Protein AF-A0A4C1SMA0-F1 (afdb_monomer_lite)

Radius of gyration: 22.47 Å; chains: 1; bounding box: 50×43×57 Å

Organism: Eumeta variegata (NCBI:txid151549)

pLDDT: mean 70.37, std 13.05, range [40.06, 90.25]

Structure (mmCIF, N/CA/C/O backbone):
data_AF-A0A4C1SMA0-F1
#
_entry.id   AF-A0A4C1SMA0-F1
#
loop_
_atom_site.group_PDB
_atom_site.id
_atom_site.type_symbol
_atom_site.label_atom_id
_atom_site.label_alt_id
_atom_site.label_comp_id
_atom_site.label_asym_id
_atom_site.label_entity_id
_atom_site.label_seq_id
_atom_site.pdbx_PDB_ins_code
_atom_site.Cartn_x
_atom_site.Cartn_y
_atom_site.Cartn_z
_atom_site.occupancy
_atom_site.B_iso_or_equiv
_atom_site.auth_seq_id
_atom_site.auth_comp_id
_atom_site.auth_asym_id
_atom_site.auth_atom_id
_atom_site.pdbx_PDB_model_num
ATOM 1 N N . MET A 1 1 ? -34.044 3.549 -11.599 1.00 47.91 1 MET A N 1
ATOM 2 C CA . MET A 1 1 ? -33.438 2.516 -12.466 1.00 47.91 1 MET A CA 1
ATOM 3 C C . MET A 1 1 ? -32.439 1.747 -11.615 1.00 47.91 1 MET A C 1
ATOM 5 O O . MET A 1 1 ? -31.434 2.319 -11.220 1.00 47.91 1 MET A O 1
ATOM 9 N N . LEU A 1 2 ? -32.786 0.527 -11.200 1.00 51.38 2 LEU A N 1
ATOM 10 C CA . LEU A 1 2 ? -31.944 -0.321 -10.351 1.00 51.38 2 LEU A CA 1
ATOM 11 C C . LEU A 1 2 ? -30.925 -1.043 -11.245 1.00 51.38 2 LEU A C 1
ATOM 13 O O . LEU A 1 2 ? -31.333 -1.804 -12.119 1.00 51.38 2 LEU A O 1
ATOM 17 N N . LEU A 1 3 ? -29.620 -0.821 -11.041 1.00 59.81 3 LEU A N 1
ATOM 18 C CA . LEU A 1 3 ? -28.576 -1.697 -11.591 1.00 59.81 3 LEU A CA 1
ATOM 19 C C . LEU A 1 3 ? -28.601 -3.025 -10.815 1.00 59.81 3 LEU A C 1
ATOM 21 O O . LEU A 1 3 ? -27.771 -3.289 -9.949 1.00 59.81 3 LEU A O 1
ATOM 25 N N . SER A 1 4 ? -29.608 -3.848 -11.082 1.00 66.62 4 SER A N 1
ATOM 26 C CA . SER A 1 4 ? -29.711 -5.201 -10.548 1.00 66.62 4 SER A CA 1
ATOM 27 C C . SER A 1 4 ? -28.991 -6.160 -11.494 1.00 66.62 4 SER A C 1
ATOM 29 O O . SER A 1 4 ? -29.484 -6.416 -12.587 1.00 66.62 4 SER A O 1
ATOM 31 N N . GLY A 1 5 ? -27.852 -6.719 -11.069 1.00 63.09 5 GLY A N 1
ATOM 32 C CA . GLY A 1 5 ? -27.393 -8.002 -11.619 1.00 63.09 5 GLY A CA 1
ATOM 33 C C . GLY A 1 5 ? -26.012 -8.083 -12.273 1.00 63.09 5 GLY A C 1
ATOM 34 O O . GLY A 1 5 ? -25.804 -9.003 -13.058 1.00 63.09 5 GLY A O 1
ATOM 35 N N . VAL A 1 6 ? -25.036 -7.223 -11.950 1.00 66.00 6 VAL A N 1
ATOM 36 C CA . VAL A 1 6 ? -23.630 -7.561 -12.257 1.00 66.00 6 VAL A CA 1
ATOM 37 C C . VAL A 1 6 ? -23.164 -8.638 -11.275 1.00 66.00 6 VAL A C 1
ATOM 39 O O . VAL A 1 6 ? -22.871 -8.373 -10.109 1.00 66.00 6 VAL A O 1
ATOM 42 N N . LYS A 1 7 ? -23.141 -9.889 -11.739 1.00 64.94 7 LYS A N 1
ATOM 43 C CA . LYS A 1 7 ? -22.446 -10.978 -11.056 1.00 64.94 7 LYS A CA 1
ATOM 44 C C . LYS A 1 7 ? -20.993 -10.932 -11.510 1.00 64.94 7 LYS A C 1
ATOM 46 O O . LYS A 1 7 ? -20.705 -11.189 -12.672 1.00 64.94 7 LYS A O 1
ATOM 51 N N . ALA A 1 8 ? -20.091 -10.567 -10.602 1.00 66.12 8 ALA A N 1
ATOM 52 C CA . ALA A 1 8 ? -18.662 -10.695 -10.845 1.00 66.12 8 ALA A CA 1
ATOM 53 C C . ALA A 1 8 ? -18.341 -12.188 -10.998 1.00 66.12 8 ALA A C 1
ATOM 55 O O . ALA A 1 8 ? -18.345 -12.935 -10.018 1.00 66.12 8 ALA A O 1
ATOM 56 N N . GLU A 1 9 ? -18.147 -12.638 -12.234 1.00 67.62 9 GLU A N 1
ATOM 57 C CA . GLU A 1 9 ? -17.662 -13.985 -12.499 1.00 67.62 9 GLU A CA 1
ATOM 58 C C . GLU A 1 9 ? -16.177 -14.035 -12.131 1.00 67.62 9 GLU A C 1
ATOM 60 O O . GLU A 1 9 ? -15.406 -13.141 -12.493 1.00 67.62 9 GLU A O 1
ATOM 65 N N . GLN A 1 10 ? -15.773 -15.041 -11.351 1.00 64.94 10 GLN A N 1
ATOM 66 C CA . GLN A 1 10 ? -14.355 -15.227 -11.075 1.00 64.94 10 GLN A CA 1
ATOM 67 C C . GLN A 1 10 ? -13.657 -15.572 -12.392 1.00 64.94 10 GLN A C 1
ATOM 69 O O . GLN A 1 10 ? -14.127 -16.469 -13.094 1.00 64.94 10 GLN A O 1
ATOM 74 N N . PRO A 1 11 ? -12.539 -14.908 -12.736 1.00 66.62 11 PRO A N 1
ATOM 75 C CA . PRO A 1 11 ? -11.797 -15.283 -13.923 1.00 66.62 11 PRO A CA 1
ATOM 76 C C . PRO A 1 11 ? -11.386 -16.751 -13.792 1.00 66.62 11 PRO A C 1
ATOM 78 O O . PRO A 1 11 ? -10.797 -17.142 -12.786 1.00 66.62 11 PRO A O 1
ATOM 81 N N . ALA A 1 12 ? -11.681 -17.551 -14.819 1.00 70.31 12 ALA A N 1
ATOM 82 C CA . ALA A 1 12 ? -11.431 -18.995 -14.831 1.00 70.31 12 ALA A CA 1
ATOM 83 C C . ALA A 1 12 ? -9.964 -19.373 -14.537 1.00 70.31 12 ALA A C 1
ATOM 85 O O . ALA A 1 12 ? -9.682 -20.489 -14.119 1.00 70.31 12 ALA A O 1
ATOM 86 N N . ASN A 1 13 ? -9.041 -18.421 -14.719 1.00 67.94 13 ASN A N 1
ATOM 87 C CA . ASN A 1 13 ? -7.609 -18.557 -14.460 1.00 67.94 13 ASN A CA 1
ATOM 88 C C . ASN A 1 13 ? -7.118 -17.564 -13.395 1.00 67.94 13 ASN A C 1
ATOM 90 O O . ASN A 1 13 ? -6.033 -16.993 -13.526 1.00 67.94 13 ASN A O 1
ATOM 94 N N . ALA A 1 14 ? -7.929 -17.295 -12.369 1.00 67.06 14 ALA A N 1
ATOM 95 C CA . ALA A 1 14 ? -7.491 -16.489 -11.239 1.00 67.06 14 ALA A CA 1
ATOM 96 C C . ALA A 1 14 ? -6.230 -17.122 -10.613 1.00 67.06 14 ALA A C 1
ATOM 98 O O . ALA A 1 14 ? -6.256 -18.307 -10.267 1.00 67.06 14 ALA A O 1
ATOM 99 N N . PRO A 1 15 ? -5.133 -16.363 -10.440 1.00 68.56 15 PRO A N 1
ATOM 100 C CA . PRO A 1 15 ? -3.984 -16.844 -9.690 1.00 68.56 15 PRO A CA 1
ATOM 101 C C . PRO A 1 15 ? -4.422 -17.241 -8.277 1.00 68.56 15 PRO A C 1
ATOM 103 O O . PRO A 1 15 ? -5.279 -16.582 -7.681 1.00 68.56 15 PRO A O 1
ATOM 106 N N . TYR A 1 16 ? -3.812 -18.290 -7.718 1.00 71.25 16 TYR A N 1
ATOM 107 C CA . TYR A 1 16 ? -4.033 -18.666 -6.322 1.00 71.25 16 TYR A CA 1
ATOM 108 C C . TYR A 1 16 ? -3.837 -17.437 -5.412 1.00 71.25 16 TYR A C 1
ATOM 110 O O . TYR A 1 16 ? -2.908 -16.662 -5.661 1.00 71.25 16 TYR A O 1
ATOM 118 N N . PRO A 1 17 ? -4.658 -17.222 -4.368 1.00 69.56 17 PRO A N 1
ATOM 119 C CA . PRO A 1 17 ? -4.480 -16.099 -3.452 1.00 69.56 17 PRO A CA 1
ATOM 120 C C . PRO A 1 17 ? -3.049 -16.055 -2.896 1.00 69.56 17 PRO A C 1
ATOM 122 O O . PRO A 1 17 ? -2.581 -17.011 -2.285 1.00 69.56 17 PRO A O 1
ATOM 125 N N . GLY A 1 18 ? -2.340 -14.949 -3.132 1.00 70.69 18 GLY A N 1
ATOM 126 C CA . GLY A 1 18 ? -0.923 -14.801 -2.770 1.00 70.69 18 GLY A CA 1
ATOM 127 C C . GLY A 1 18 ? 0.068 -15.185 -3.874 1.00 70.69 18 GLY A C 1
ATOM 128 O O . GLY A 1 18 ? 1.254 -14.904 -3.755 1.00 70.69 18 GLY A O 1
ATOM 129 N N . SER A 1 19 ? -0.376 -15.760 -4.990 1.00 76.50 19 SER A N 1
ATOM 130 C CA . SER A 1 19 ? 0.491 -15.963 -6.153 1.00 76.50 19 SER A CA 1
ATOM 131 C C . SER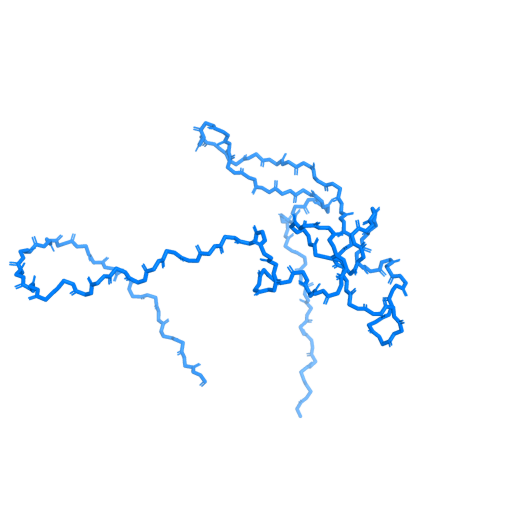 A 1 19 ? 0.592 -14.697 -7.005 1.00 76.50 19 SER A C 1
ATOM 133 O O . SER A 1 19 ? -0.399 -14.017 -7.277 1.00 76.50 19 SER A O 1
ATOM 135 N N . VAL A 1 20 ? 1.814 -14.373 -7.420 1.00 76.38 20 VAL A N 1
ATOM 136 C CA . VAL A 1 20 ? 2.126 -13.264 -8.323 1.00 76.38 20 VAL A CA 1
ATOM 137 C C . VAL A 1 20 ? 2.805 -13.848 -9.550 1.00 76.38 20 VAL A C 1
ATOM 139 O O . VAL A 1 20 ? 3.720 -14.662 -9.437 1.00 76.38 20 VAL A O 1
ATOM 142 N N . THR A 1 21 ? 2.352 -13.437 -10.730 1.00 79.69 21 THR A N 1
ATOM 143 C CA . THR A 1 21 ? 3.024 -13.785 -11.982 1.00 79.69 21 THR A CA 1
ATOM 144 C C . THR A 1 21 ? 4.123 -12.761 -12.227 1.00 79.69 21 THR A C 1
ATOM 146 O O . THR A 1 21 ? 3.831 -11.585 -12.438 1.00 79.69 21 THR A O 1
ATOM 149 N N . THR A 1 22 ? 5.382 -13.183 -12.158 1.00 75.25 22 THR A N 1
ATOM 150 C CA . THR A 1 22 ? 6.550 -12.325 -12.390 1.00 75.25 22 THR A CA 1
ATOM 151 C C . THR A 1 22 ? 7.278 -12.742 -13.662 1.00 75.25 22 THR A C 1
ATOM 153 O O . THR A 1 22 ? 7.144 -13.871 -14.138 1.00 75.25 22 THR A O 1
ATOM 156 N N . ALA A 1 23 ? 8.049 -11.825 -14.249 1.00 78.50 23 ALA A N 1
ATOM 157 C CA . ALA A 1 23 ? 8.950 -12.186 -15.336 1.00 78.50 23 ALA A CA 1
ATOM 158 C C . ALA A 1 23 ? 9.995 -13.188 -14.816 1.00 78.50 23 ALA A C 1
ATOM 160 O O . ALA A 1 23 ? 10.581 -12.963 -13.754 1.00 78.50 23 ALA A O 1
ATOM 161 N N . SER A 1 24 ? 10.243 -14.278 -15.556 1.00 79.12 24 SER A N 1
ATOM 162 C CA . SER A 1 24 ? 11.407 -15.126 -15.278 1.00 79.12 24 SER A CA 1
ATOM 163 C C . SER A 1 24 ? 12.666 -14.252 -15.255 1.00 79.12 24 SER A C 1
ATOM 165 O O . SER A 1 24 ? 12.782 -13.356 -16.095 1.00 79.12 24 SER A O 1
ATOM 167 N N . PRO A 1 25 ? 13.646 -14.532 -14.378 1.00 76.56 25 PRO A N 1
ATOM 168 C CA . PRO A 1 25 ? 14.945 -13.858 -14.414 1.00 76.56 25 PRO A CA 1
ATOM 169 C C . PRO A 1 25 ? 15.643 -13.970 -15.780 1.00 76.56 25 PRO A C 1
ATOM 171 O O . PRO A 1 25 ? 16.457 -13.122 -16.123 1.00 76.56 25 PRO A O 1
ATOM 174 N N . THR A 1 26 ? 15.299 -14.985 -16.581 1.00 84.56 26 THR A N 1
ATOM 175 C CA . THR A 1 26 ? 15.795 -15.167 -17.955 1.00 84.56 26 THR A CA 1
ATOM 176 C C . THR A 1 26 ? 14.874 -14.582 -19.034 1.00 84.56 26 THR A C 1
ATOM 178 O O . THR A 1 26 ? 15.197 -14.658 -20.213 1.00 84.56 26 THR A O 1
ATOM 181 N N . GLY A 1 27 ? 13.709 -14.035 -18.669 1.00 77.00 27 GLY A N 1
ATOM 182 C CA . GLY A 1 27 ? 12.745 -13.417 -19.592 1.00 77.00 27 GLY A CA 1
ATOM 183 C C . GLY A 1 27 ? 11.960 -14.384 -20.487 1.00 77.00 27 GLY A C 1
ATOM 184 O O . GLY A 1 27 ? 11.126 -13.946 -21.269 1.00 77.00 27 GLY A O 1
ATOM 185 N N . ILE A 1 28 ? 12.194 -15.695 -20.376 1.00 79.62 28 ILE A N 1
ATOM 186 C CA . ILE A 1 28 ? 11.651 -16.678 -21.327 1.00 79.62 28 ILE A CA 1
ATOM 187 C C . ILE A 1 28 ? 10.161 -16.956 -21.072 1.00 79.62 28 ILE A C 1
ATOM 189 O O . ILE A 1 28 ? 9.383 -17.103 -22.012 1.00 79.62 28 ILE A O 1
ATOM 193 N N . ARG A 1 29 ? 9.745 -17.066 -19.802 1.00 79.25 29 ARG A N 1
ATOM 194 C CA . ARG A 1 29 ? 8.362 -17.390 -19.407 1.00 79.25 29 ARG A CA 1
ATOM 195 C C . ARG A 1 29 ? 7.974 -16.685 -18.106 1.00 79.25 29 ARG A C 1
ATOM 197 O O . ARG A 1 29 ? 8.851 -16.422 -17.287 1.00 79.25 29 ARG A O 1
ATOM 204 N N . PRO A 1 30 ? 6.686 -16.393 -17.881 1.00 75.81 30 PRO A N 1
ATOM 205 C CA . PRO A 1 30 ? 6.221 -15.964 -16.571 1.00 75.81 30 PRO A CA 1
ATOM 206 C C . PRO A 1 30 ? 6.418 -17.079 -15.535 1.00 75.81 30 PRO A C 1
ATOM 208 O O . PRO A 1 30 ? 6.174 -18.252 -15.824 1.00 75.81 30 PRO A O 1
ATOM 211 N N . VAL A 1 31 ? 6.847 -16.712 -14.331 1.00 80.38 31 VAL A N 1
ATOM 212 C CA . VAL A 1 31 ? 6.963 -17.613 -13.179 1.00 80.38 31 VAL A CA 1
ATOM 213 C C . VAL A 1 31 ? 5.906 -17.219 -12.160 1.00 80.38 31 VAL A C 1
ATOM 215 O O . VAL A 1 31 ? 5.707 -16.041 -11.871 1.00 80.38 31 VAL A O 1
ATOM 218 N N . THR A 1 32 ? 5.221 -18.211 -11.604 1.00 79.81 32 THR A N 1
ATOM 219 C CA . THR A 1 32 ? 4.319 -18.007 -10.473 1.00 79.81 32 THR A CA 1
ATOM 220 C C . THR A 1 32 ? 5.135 -18.047 -9.186 1.00 79.81 32 THR A C 1
ATOM 222 O O . THR A 1 32 ? 5.618 -19.109 -8.791 1.00 79.81 32 THR A O 1
ATOM 225 N N . ALA A 1 33 ? 5.301 -16.901 -8.534 1.00 78.00 33 ALA A N 1
ATOM 226 C CA . ALA A 1 33 ? 5.902 -16.808 -7.210 1.00 78.00 33 ALA A CA 1
ATOM 227 C C . ALA A 1 33 ? 4.800 -16.784 -6.148 1.00 78.00 33 ALA A C 1
ATOM 229 O O . ALA A 1 33 ? 3.797 -16.090 -6.311 1.00 78.00 33 ALA A O 1
ATOM 230 N N . TYR A 1 34 ? 4.985 -17.525 -5.057 1.00 77.06 34 TYR A N 1
ATOM 231 C CA . TYR A 1 34 ? 4.096 -17.435 -3.904 1.00 77.06 34 TYR A CA 1
ATOM 232 C C . TYR A 1 34 ? 4.601 -16.364 -2.939 1.00 77.06 34 TYR A C 1
ATOM 234 O O . TYR A 1 34 ? 5.725 -16.429 -2.443 1.00 77.06 34 TYR A O 1
ATOM 242 N N . HIS A 1 35 ? 3.745 -15.396 -2.653 1.00 74.06 35 HIS A N 1
ATOM 243 C CA . HIS A 1 35 ? 3.931 -14.391 -1.625 1.00 74.06 35 HIS A CA 1
ATOM 244 C C . HIS A 1 35 ? 2.812 -14.536 -0.596 1.00 74.06 35 HIS A C 1
ATOM 246 O O . HIS A 1 35 ? 1.632 -14.615 -0.940 1.00 74.06 35 HIS A O 1
ATOM 252 N N . SER A 1 36 ? 3.163 -14.553 0.691 1.00 75.38 36 SER A N 1
ATOM 253 C CA . SER A 1 36 ? 2.141 -14.499 1.732 1.00 75.38 36 SER A CA 1
ATOM 254 C C . SER A 1 36 ? 1.314 -13.220 1.575 1.00 75.38 36 SER A C 1
ATOM 256 O O . SER A 1 36 ? 1.845 -12.132 1.331 1.00 75.38 36 SER A O 1
ATOM 258 N N . ALA A 1 37 ? -0.007 -13.348 1.701 1.00 74.31 37 ALA A N 1
ATOM 259 C CA . ALA A 1 37 ? -0.883 -12.189 1.711 1.00 74.31 37 ALA A CA 1
ATOM 260 C C . ALA A 1 37 ? -0.538 -11.316 2.925 1.00 74.31 37 ALA A C 1
ATOM 262 O O . ALA A 1 37 ? -0.623 -11.769 4.066 1.00 74.31 37 ALA A O 1
ATOM 263 N N . ARG A 1 38 ? -0.158 -10.059 2.678 1.00 83.12 38 ARG A N 1
ATOM 264 C CA . ARG A 1 38 ? 0.056 -9.063 3.731 1.00 83.12 38 ARG A CA 1
ATOM 265 C C . ARG A 1 38 ? -1.065 -8.043 3.724 1.00 83.12 38 ARG A C 1
ATOM 267 O O . ARG A 1 38 ? -1.486 -7.566 2.670 1.00 83.12 38 ARG A O 1
ATOM 274 N N . CYS A 1 39 ? -1.521 -7.672 4.910 1.00 85.25 39 CYS A N 1
ATOM 275 C CA . CYS A 1 39 ? -2.579 -6.692 5.059 1.00 85.25 39 CYS A CA 1
ATOM 276 C C . CYS A 1 39 ? -2.067 -5.305 4.658 1.00 85.25 39 CYS A C 1
ATOM 278 O O . CYS A 1 39 ? -1.150 -4.776 5.281 1.00 85.25 39 CYS A O 1
ATOM 280 N N . VAL A 1 40 ? -2.699 -4.655 3.682 1.00 79.06 40 VAL A N 1
ATOM 281 C CA . VAL A 1 40 ? -2.302 -3.296 3.260 1.00 79.06 40 VAL A CA 1
ATOM 282 C C . VAL A 1 40 ? -2.604 -2.222 4.314 1.00 79.06 40 VAL A C 1
ATOM 284 O O . VAL A 1 40 ? -2.016 -1.146 4.280 1.00 79.06 40 VAL A O 1
ATOM 287 N N . LYS A 1 41 ? -3.497 -2.508 5.276 1.00 79.31 41 LYS A N 1
ATOM 288 C CA . LYS A 1 41 ? -3.862 -1.573 6.355 1.00 79.31 41 LYS A CA 1
ATOM 289 C C . LYS A 1 41 ? -2.844 -1.551 7.495 1.00 79.31 41 LYS A C 1
ATOM 291 O O . LYS A 1 41 ? -2.659 -0.510 8.114 1.00 79.31 41 LYS A O 1
ATOM 296 N N . CYS A 1 42 ? -2.224 -2.686 7.820 1.00 82.00 42 CYS A N 1
ATOM 297 C CA . CYS A 1 42 ? -1.357 -2.806 9.001 1.00 82.00 42 CYS A CA 1
ATOM 298 C C . CYS A 1 42 ? -0.028 -3.531 8.756 1.00 82.00 42 CYS A C 1
ATOM 300 O O . CYS A 1 42 ? 0.772 -3.649 9.677 1.00 82.00 42 CYS A O 1
ATOM 302 N N . LEU A 1 43 ? 0.213 -4.015 7.537 1.00 79.56 43 LEU A N 1
ATOM 303 C CA . LEU A 1 43 ? 1.366 -4.826 7.139 1.00 79.56 43 LEU A CA 1
ATOM 304 C C . LEU A 1 43 ? 1.485 -6.180 7.858 1.00 79.56 43 LEU A C 1
ATOM 306 O O . LEU A 1 43 ? 2.508 -6.838 7.703 1.00 79.56 43 LEU A O 1
ATOM 310 N N . GLY A 1 44 ? 0.473 -6.626 8.607 1.00 84.75 44 GLY A N 1
ATOM 311 C CA . GLY A 1 44 ? 0.467 -7.942 9.257 1.00 84.75 44 GLY A CA 1
ATOM 312 C C . GLY A 1 44 ? 0.301 -9.112 8.280 1.00 84.75 44 GLY A C 1
ATOM 313 O O . GLY A 1 44 ? -0.128 -8.919 7.141 1.00 84.75 44 GLY A O 1
ATOM 314 N N . ASP A 1 45 ? 0.598 -10.326 8.747 1.00 86.81 45 ASP A N 1
ATOM 315 C CA . ASP A 1 45 ? 0.579 -11.576 7.962 1.00 86.81 45 ASP A CA 1
ATOM 316 C C . ASP A 1 45 ? -0.832 -12.180 7.808 1.00 86.81 45 ASP A C 1
ATOM 318 O O . ASP A 1 45 ? -1.051 -13.379 7.953 1.00 86.81 45 ASP A O 1
ATOM 322 N N . HIS A 1 46 ? -1.821 -11.326 7.547 1.00 87.69 46 HIS A N 1
ATOM 323 C CA . HIS A 1 46 ? -3.207 -11.708 7.285 1.00 87.69 46 HIS A CA 1
ATOM 324 C C . HIS A 1 46 ? -3.748 -10.959 6.066 1.00 87.69 46 HIS A C 1
ATOM 326 O O . HIS A 1 46 ? -3.264 -9.887 5.704 1.00 87.69 46 HIS A O 1
ATOM 332 N N . GLY A 1 47 ? -4.797 -11.497 5.443 1.00 85.94 47 GLY A N 1
ATOM 333 C CA . GLY A 1 47 ? -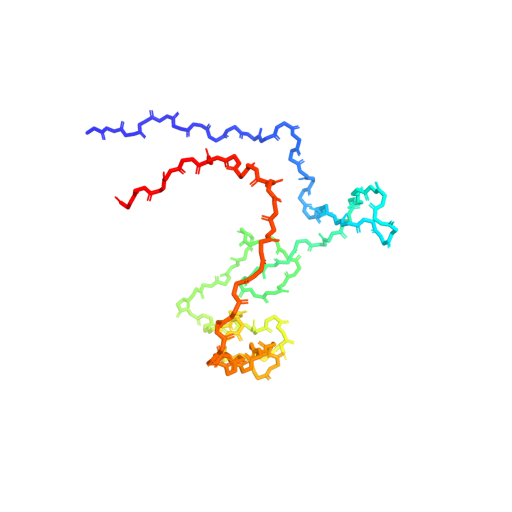5.497 -10.808 4.359 1.00 85.94 47 GLY A CA 1
ATOM 334 C C . GLY A 1 47 ? -6.232 -9.555 4.847 1.00 85.94 47 GLY A C 1
ATOM 335 O O . GLY A 1 47 ? -6.721 -9.507 5.973 1.00 85.94 47 GLY A O 1
ATOM 336 N N . THR A 1 48 ? -6.380 -8.548 3.984 1.00 84.19 48 THR A N 1
ATOM 337 C CA . THR A 1 48 ? -7.016 -7.259 4.326 1.00 84.19 48 THR A CA 1
ATOM 338 C C . THR A 1 48 ? -8.429 -7.398 4.911 1.00 84.19 48 THR A C 1
ATOM 340 O O . THR A 1 48 ? -8.807 -6.602 5.769 1.00 84.19 48 THR A O 1
ATOM 343 N N . ALA A 1 49 ? -9.188 -8.419 4.495 1.00 85.38 49 ALA A N 1
ATOM 344 C CA . ALA A 1 49 ? -10.535 -8.704 4.999 1.00 85.38 49 ALA A CA 1
ATOM 345 C C . ALA A 1 49 ? -10.561 -9.164 6.470 1.00 85.38 49 ALA A C 1
ATOM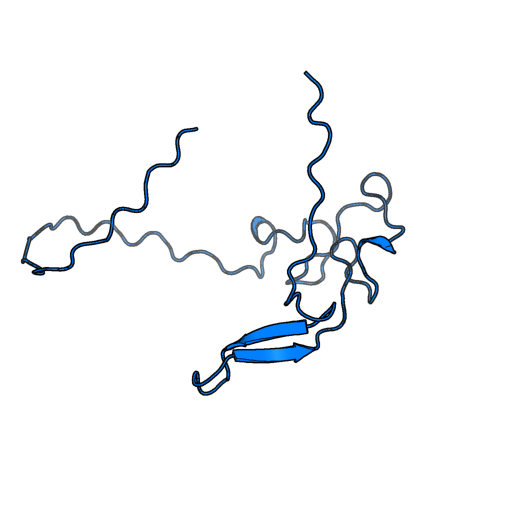 347 O O . ALA A 1 49 ? -11.529 -8.901 7.169 1.00 85.38 49 ALA A O 1
ATOM 348 N N . GLN A 1 50 ? -9.488 -9.798 6.951 1.00 87.06 50 GLN A N 1
ATOM 349 C CA . GLN A 1 50 ? -9.349 -10.268 8.338 1.00 87.06 50 GLN A CA 1
ATOM 350 C C . GLN A 1 50 ? -8.794 -9.183 9.273 1.00 87.06 50 GLN A C 1
ATOM 352 O O . GLN A 1 50 ? -8.537 -9.418 10.450 1.00 87.06 50 GLN A O 1
ATOM 357 N N . CYS A 1 51 ? -8.539 -7.985 8.749 1.00 88.12 51 CYS A N 1
ATOM 358 C CA . CYS A 1 51 ? -7.879 -6.944 9.510 1.00 88.12 51 CYS A CA 1
ATOM 359 C C . CYS A 1 51 ? -8.876 -6.135 10.341 1.00 88.12 51 CYS A C 1
ATOM 361 O O . CYS A 1 51 ? -9.707 -5.415 9.782 1.00 88.12 51 CYS A O 1
ATOM 363 N N . THR A 1 52 ? -8.701 -6.162 11.660 1.00 90.25 52 THR A N 1
ATOM 364 C CA . THR A 1 52 ? -9.512 -5.432 12.650 1.00 90.25 52 THR A CA 1
ATOM 365 C C . THR A 1 52 ? -9.199 -3.936 12.742 1.00 90.25 52 THR A C 1
ATOM 367 O O . THR A 1 52 ? -9.963 -3.189 13.341 1.00 90.25 52 THR A O 1
ATOM 370 N N . ARG A 1 53 ? -8.100 -3.474 12.127 1.00 85.81 53 ARG A N 1
ATOM 371 C CA . ARG A 1 53 ? -7.678 -2.066 12.154 1.00 85.81 53 ARG A CA 1
ATOM 372 C C . ARG A 1 53 ? -8.735 -1.163 11.514 1.00 85.81 53 ARG A C 1
ATOM 374 O O . ARG A 1 53 ? -9.084 -1.379 10.340 1.00 85.81 53 ARG A O 1
ATOM 381 N N . ASN A 1 54 ? -9.162 -0.135 12.247 1.00 82.19 54 ASN A N 1
ATOM 382 C CA . ASN A 1 54 ? -10.091 0.890 11.774 1.00 82.19 54 ASN A CA 1
ATOM 383 C C . ASN A 1 54 ? -9.334 2.184 11.412 1.00 82.19 54 ASN A C 1
ATOM 385 O O . ASN 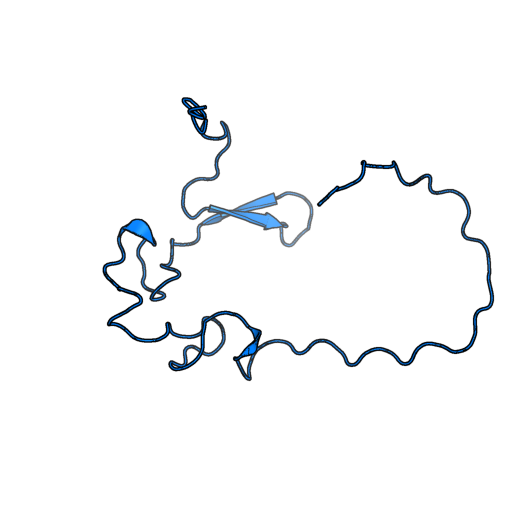A 1 54 ? -8.385 2.577 12.086 1.00 82.19 54 ASN A O 1
ATOM 389 N N . LYS A 1 55 ? -9.737 2.844 10.320 1.00 75.44 55 LYS A N 1
ATOM 390 C CA . LYS A 1 55 ? -9.108 4.083 9.839 1.00 75.44 55 LYS A CA 1
ATOM 391 C C . LYS A 1 55 ? -9.246 5.231 10.848 1.00 75.44 55 LYS A C 1
ATOM 393 O O . LYS A 1 55 ? -8.355 6.070 10.913 1.00 75.44 55 LYS A O 1
ATOM 398 N N . ASP A 1 56 ? -10.342 5.242 11.608 1.00 76.00 56 ASP A N 1
ATOM 399 C CA . ASP A 1 56 ? -10.722 6.369 12.466 1.00 76.00 56 ASP A CA 1
ATOM 400 C C . ASP A 1 56 ? -10.022 6.327 13.834 1.00 76.00 56 ASP A C 1
ATOM 402 O O . ASP A 1 56 ? -9.812 7.365 14.454 1.00 76.00 56 ASP A O 1
ATOM 406 N N . THR A 1 57 ? -9.623 5.138 14.301 1.00 77.75 57 THR A N 1
ATOM 407 C CA . THR A 1 57 ? -9.080 4.929 15.657 1.00 77.75 57 THR A CA 1
ATOM 408 C C . THR A 1 57 ? -7.587 4.629 15.684 1.00 77.75 57 THR A C 1
ATOM 410 O O . THR A 1 57 ? -6.895 5.018 16.619 1.00 77.75 57 THR A O 1
ATOM 413 N N . ASP A 1 58 ? -7.061 3.928 14.679 1.00 76.00 58 ASP A N 1
ATOM 414 C CA . ASP A 1 58 ? -5.716 3.346 14.754 1.00 76.00 58 ASP A CA 1
ATOM 415 C C . ASP A 1 58 ? -4.596 4.245 14.200 1.00 76.00 58 ASP A C 1
ATOM 417 O O . ASP A 1 58 ? -3.421 3.852 14.178 1.00 76.00 58 ASP A O 1
ATOM 421 N N . GLY A 1 59 ? -4.939 5.447 13.735 1.00 77.50 59 GLY A N 1
ATOM 422 C CA . GLY A 1 59 ? -4.003 6.383 13.120 1.00 77.50 59 GLY A CA 1
ATOM 423 C C . GLY A 1 59 ? -3.450 5.908 11.763 1.00 77.50 59 GLY A C 1
ATOM 424 O O . GLY A 1 59 ? -3.769 4.814 11.274 1.00 77.50 59 GLY A O 1
ATOM 425 N N . PRO A 1 60 ? -2.603 6.723 11.110 1.00 76.06 60 PRO A N 1
ATOM 426 C CA . PRO A 1 60 ? -2.084 6.416 9.782 1.00 76.06 60 PRO A CA 1
ATOM 427 C C . PRO A 1 60 ? -1.252 5.119 9.770 1.00 76.06 60 PRO A C 1
ATOM 429 O O . PRO A 1 60 ? -0.516 4.846 10.725 1.00 76.06 60 PRO A O 1
ATOM 432 N N . PRO A 1 61 ? -1.367 4.297 8.708 1.00 75.38 61 PRO A N 1
ATOM 433 C CA . PRO A 1 61 ? -0.621 3.047 8.589 1.00 75.38 61 PRO A CA 1
ATOM 434 C C . PRO A 1 61 ? 0.888 3.304 8.504 1.00 75.38 61 PRO A C 1
ATOM 436 O O . PRO A 1 61 ? 1.325 4.394 8.144 1.00 75.38 61 PRO A O 1
ATOM 439 N N . ALA A 1 62 ? 1.695 2.285 8.811 1.00 78.56 62 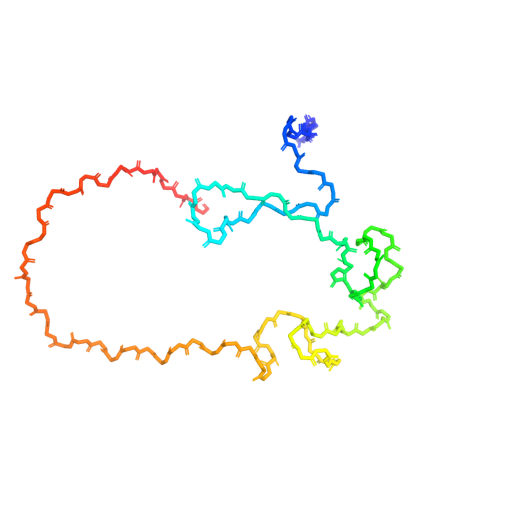ALA A N 1
ATOM 440 C CA . ALA A 1 62 ? 3.135 2.362 8.591 1.00 78.56 62 ALA A CA 1
ATOM 441 C C . ALA A 1 62 ? 3.454 2.372 7.089 1.00 78.56 62 ALA A C 1
ATOM 443 O O . ALA A 1 62 ? 2.810 1.687 6.290 1.00 78.56 62 ALA A O 1
ATOM 444 N N . CYS A 1 63 ? 4.484 3.118 6.708 1.00 80.25 63 CYS A N 1
ATOM 445 C CA . CYS A 1 63 ? 4.931 3.175 5.327 1.00 80.25 63 CYS A CA 1
ATOM 446 C C . CYS A 1 63 ? 5.642 1.884 4.905 1.00 80.25 63 CYS A C 1
ATOM 448 O O . CYS A 1 63 ? 6.569 1.429 5.574 1.00 80.25 63 CYS A O 1
ATOM 450 N N . VAL A 1 64 ? 5.256 1.318 3.757 1.00 79.38 64 VAL A N 1
ATOM 451 C CA . VAL A 1 64 ? 5.814 0.058 3.223 1.00 79.38 64 VAL A CA 1
ATOM 452 C C . VAL A 1 64 ? 7.320 0.167 2.939 1.00 79.38 64 VAL A C 1
ATOM 454 O O . VAL A 1 64 ? 8.062 -0.792 3.138 1.00 79.38 64 VAL A O 1
ATOM 457 N N . LEU A 1 65 ? 7.793 1.346 2.523 1.00 81.12 65 LEU A N 1
ATOM 458 C CA . LEU A 1 65 ? 9.185 1.582 2.118 1.00 81.12 65 LEU A CA 1
ATOM 459 C C . LEU A 1 65 ? 10.166 1.760 3.285 1.00 81.12 65 LEU A C 1
ATOM 461 O O . LEU A 1 65 ? 11.295 1.261 3.246 1.00 81.12 65 LEU A O 1
ATOM 465 N N . CYS A 1 66 ? 9.776 2.534 4.300 1.00 83.88 66 CYS A N 1
ATOM 466 C CA . CYS A 1 66 ? 10.663 2.909 5.409 1.00 83.88 66 CYS A CA 1
ATOM 467 C C . CYS A 1 66 ? 10.242 2.329 6.761 1.00 83.88 66 CYS A C 1
ATOM 469 O O . CYS A 1 66 ? 10.971 2.494 7.737 1.00 83.88 66 CYS A O 1
ATOM 471 N N . LYS A 1 67 ? 9.090 1.648 6.824 1.00 79.44 67 LYS A N 1
ATOM 472 C CA . LYS A 1 67 ? 8.506 1.041 8.031 1.00 79.44 67 LYS A CA 1
ATOM 473 C C . LYS A 1 67 ? 8.200 2.032 9.166 1.00 79.44 67 LYS A C 1
ATOM 475 O O . LYS A 1 67 ? 7.859 1.607 10.265 1.00 79.44 67 LYS A O 1
ATOM 480 N N . GLN A 1 68 ? 8.289 3.339 8.912 1.00 80.38 68 GLN A N 1
ATOM 481 C CA . GLN A 1 68 ? 7.970 4.385 9.886 1.00 80.38 68 GLN A CA 1
ATOM 482 C C . GLN A 1 68 ? 6.463 4.665 9.925 1.00 80.38 68 GLN A C 1
ATOM 484 O O . GLN A 1 68 ? 5.768 4.521 8.915 1.00 80.38 68 GLN A O 1
ATOM 489 N N . LYS A 1 69 ? 5.970 5.083 11.095 1.00 76.44 69 LYS A N 1
ATOM 490 C CA . LYS A 1 69 ? 4.596 5.571 11.295 1.00 76.44 69 LYS A CA 1
ATOM 491 C C . LYS A 1 69 ? 4.510 7.070 10.962 1.00 76.44 69 LYS A C 1
ATOM 493 O O . LYS A 1 69 ? 5.531 7.747 10.893 1.00 76.44 69 LYS A O 1
ATOM 498 N N . GLY A 1 70 ? 3.297 7.589 10.769 1.00 75.69 70 GLY A N 1
ATOM 499 C CA . GLY A 1 70 ? 3.046 9.034 10.631 1.00 75.69 70 GLY A CA 1
ATOM 500 C C . GLY A 1 70 ? 2.912 9.565 9.200 1.00 75.69 70 GLY A C 1
ATOM 501 O O . GLY A 1 70 ? 2.557 10.723 9.027 1.00 75.69 70 GLY A O 1
ATOM 502 N N . HIS A 1 71 ? 3.120 8.738 8.174 1.00 77.19 71 HIS A N 1
ATOM 503 C CA . HIS A 1 71 ? 2.775 9.072 6.789 1.00 77.19 71 HIS A CA 1
ATOM 504 C C . HIS A 1 71 ? 2.134 7.873 6.099 1.00 77.19 71 HIS A C 1
ATOM 506 O O . HIS A 1 71 ? 2.378 6.725 6.469 1.00 77.19 71 HIS A O 1
ATOM 512 N N . THR A 1 72 ? 1.288 8.142 5.108 1.00 68.38 72 THR A N 1
ATOM 513 C CA . THR A 1 72 ? 0.621 7.085 4.349 1.00 68.38 72 THR A CA 1
ATOM 514 C C . THR A 1 72 ? 1.642 6.252 3.575 1.00 68.38 72 THR A C 1
ATOM 516 O O . THR A 1 72 ? 2.706 6.724 3.182 1.00 68.38 72 THR A O 1
ATOM 519 N N . ALA A 1 73 ? 1.301 4.988 3.322 1.00 65.88 73 ALA A N 1
ATOM 520 C CA . ALA A 1 73 ? 2.119 4.080 2.520 1.00 65.88 73 ALA A CA 1
ATOM 521 C C . ALA A 1 73 ? 2.223 4.482 1.035 1.00 65.88 73 ALA A C 1
ATOM 523 O O . ALA A 1 73 ? 2.947 3.836 0.281 1.00 65.88 73 ALA A O 1
ATOM 524 N N . ASN A 1 74 ? 1.509 5.532 0.612 1.00 65.38 74 ASN A N 1
ATOM 525 C CA . ASN A 1 74 ? 1.651 6.091 -0.719 1.00 65.38 74 ASN A CA 1
ATOM 526 C C . ASN A 1 74 ? 2.962 6.887 -0.787 1.00 65.38 74 ASN A C 1
ATOM 528 O O . ASN A 1 74 ? 3.226 7.756 0.041 1.00 65.38 74 ASN A O 1
ATOM 532 N N . TYR A 1 75 ? 3.783 6.573 -1.780 1.00 58.72 75 TYR A N 1
ATOM 533 C CA . TYR A 1 75 ? 5.213 6.879 -1.868 1.00 58.72 75 TYR A CA 1
ATOM 534 C C . TYR A 1 75 ? 5.567 8.376 -1.729 1.00 58.72 75 TYR A C 1
ATOM 536 O O . TYR A 1 75 ? 6.700 8.711 -1.408 1.00 58.72 75 TYR A O 1
ATOM 544 N N . LEU A 1 76 ? 4.605 9.282 -1.902 1.00 68.06 76 LEU A N 1
ATOM 545 C CA . LEU A 1 76 ? 4.802 10.734 -1.946 1.00 68.06 76 LEU A CA 1
ATOM 546 C C . LEU A 1 76 ? 5.228 11.383 -0.614 1.00 68.06 76 LEU A C 1
ATOM 548 O O . LEU A 1 76 ? 5.736 12.499 -0.632 1.00 68.06 76 LEU A O 1
ATOM 552 N N . GLY A 1 77 ? 5.052 10.711 0.529 1.00 73.81 77 GLY A N 1
ATOM 553 C CA . GLY A 1 77 ? 5.480 11.217 1.846 1.00 73.81 77 GLY A CA 1
ATOM 554 C C . GLY A 1 77 ? 6.743 10.559 2.409 1.00 73.81 77 GLY A C 1
ATOM 555 O O . GLY A 1 77 ? 7.212 10.944 3.480 1.00 73.81 77 GLY A O 1
ATOM 556 N N . CYS A 1 78 ? 7.282 9.538 1.736 1.00 82.31 78 CYS A N 1
ATOM 557 C CA . CYS A 1 78 ? 8.398 8.764 2.268 1.00 82.31 78 CYS A CA 1
ATOM 558 C C . CYS A 1 78 ? 9.741 9.352 1.802 1.00 82.31 78 CYS A C 1
ATOM 560 O O . CYS A 1 78 ? 9.989 9.388 0.598 1.00 82.31 78 CYS A O 1
ATOM 562 N N . PRO A 1 79 ? 10.683 9.697 2.704 1.00 79.12 79 PRO A N 1
ATOM 563 C CA . PRO A 1 79 ? 12.010 10.195 2.310 1.00 79.12 79 PRO A CA 1
ATOM 564 C C . PRO A 1 79 ? 12.840 9.160 1.534 1.00 79.12 79 PRO A C 1
ATOM 566 O O . PRO A 1 79 ? 13.833 9.498 0.895 1.00 79.12 79 PRO A O 1
ATOM 569 N N . ARG A 1 80 ? 12.437 7.886 1.601 1.00 80.06 80 ARG A N 1
ATOM 570 C CA . ARG A 1 80 ? 13.072 6.750 0.928 1.00 80.06 80 ARG A CA 1
ATOM 571 C C . ARG A 1 80 ? 12.442 6.425 -0.428 1.00 80.06 80 ARG A C 1
ATOM 573 O O . ARG A 1 80 ? 12.910 5.506 -1.094 1.00 80.06 80 ARG A O 1
ATOM 580 N N . ALA A 1 81 ? 11.367 7.114 -0.810 1.00 82.69 81 ALA A N 1
ATOM 581 C CA . ALA A 1 81 ? 10.738 6.898 -2.102 1.00 82.69 81 ALA A CA 1
ATOM 582 C C . ALA A 1 81 ? 11.651 7.379 -3.243 1.00 82.69 81 ALA A C 1
ATOM 584 O O . ALA A 1 81 ? 12.342 8.393 -3.091 1.00 82.69 81 ALA A O 1
ATOM 585 N N . PRO A 1 82 ? 11.650 6.682 -4.395 1.00 81.00 82 PRO A N 1
ATOM 586 C CA . PRO A 1 82 ? 12.319 7.167 -5.592 1.00 81.00 82 PRO A CA 1
ATOM 587 C C . PRO A 1 82 ? 11.782 8.548 -5.969 1.00 81.00 82 PRO A C 1
ATOM 589 O O . PRO A 1 82 ? 10.573 8.740 -6.098 1.00 81.00 82 PRO A O 1
ATOM 592 N N . ARG A 1 83 ? 12.685 9.514 -6.138 1.00 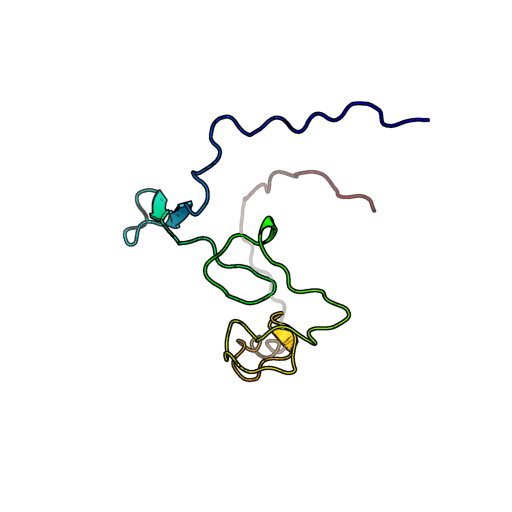80.94 83 ARG A N 1
ATOM 593 C CA . ARG A 1 83 ? 12.335 10.824 -6.686 1.00 80.94 83 ARG A CA 1
ATOM 594 C C . ARG A 1 83 ? 12.331 10.720 -8.208 1.00 80.94 83 ARG A C 1
ATOM 596 O O . ARG A 1 83 ? 13.237 10.078 -8.747 1.00 80.94 83 ARG A O 1
ATOM 603 N N . PRO A 1 84 ? 11.348 11.321 -8.902 1.00 76.75 84 PRO A N 1
ATOM 604 C CA . PRO A 1 84 ? 11.439 11.428 -10.346 1.00 76.75 84 PRO A CA 1
ATOM 605 C C . PRO A 1 84 ? 12.743 12.157 -10.698 1.00 76.75 84 PRO A C 1
ATOM 607 O O . PRO A 1 84 ? 13.163 13.048 -9.945 1.00 76.75 84 PRO A O 1
ATOM 610 N N . PRO A 1 85 ? 13.405 11.781 -11.805 1.00 78.31 85 PRO A N 1
ATOM 611 C CA . PRO A 1 85 ? 14.509 12.578 -12.305 1.00 78.31 85 PRO A CA 1
ATOM 612 C C . PRO A 1 85 ? 14.016 14.018 -12.518 1.00 78.31 85 PRO A C 1
ATOM 614 O O . PRO A 1 85 ? 12.835 14.223 -12.828 1.00 78.31 85 PRO A O 1
ATOM 617 N N . PRO A 1 86 ? 14.882 15.027 -12.320 1.00 80.81 86 PRO A N 1
ATOM 618 C CA . PRO A 1 86 ? 14.523 16.393 -12.669 1.00 80.81 86 PRO A CA 1
ATOM 619 C C . PRO A 1 86 ? 14.055 16.420 -14.130 1.00 80.81 86 PRO A C 1
ATOM 621 O O . PRO A 1 86 ? 14.595 15.656 -14.937 1.00 80.81 86 PRO A O 1
ATOM 624 N N . PRO A 1 87 ? 13.063 17.260 -14.481 1.00 77.69 87 PRO A N 1
ATOM 625 C CA . PRO A 1 87 ? 12.652 17.390 -15.869 1.00 77.69 87 PRO A CA 1
ATOM 626 C C . PRO A 1 87 ? 13.894 17.709 -16.698 1.00 77.69 87 PRO A C 1
ATOM 628 O O . PRO A 1 87 ? 14.607 18.678 -16.416 1.00 77.69 87 PRO A O 1
ATOM 631 N N . GLU A 1 88 ? 14.187 16.859 -17.682 1.00 72.00 88 GLU A N 1
ATOM 632 C CA . GLU A 1 88 ? 15.228 17.153 -18.654 1.00 72.00 88 GLU A CA 1
ATOM 633 C C . GLU A 1 88 ? 14.895 18.513 -19.265 1.00 72.00 88 GLU A C 1
ATOM 635 O O . GLU A 1 88 ? 13.750 18.783 -19.640 1.00 72.00 88 GLU A O 1
ATOM 640 N N . ARG A 1 89 ? 15.886 19.412 -19.287 1.00 71.00 89 ARG A N 1
ATOM 641 C CA . ARG A 1 89 ? 15.728 20.736 -19.894 1.00 71.00 89 ARG A CA 1
ATOM 642 C C . ARG A 1 89 ? 15.144 20.522 -21.293 1.00 71.00 89 ARG A C 1
ATOM 644 O O . ARG A 1 89 ? 15.757 19.764 -22.047 1.00 71.00 89 ARG A O 1
ATOM 651 N N . PRO A 1 90 ? 14.019 21.162 -21.666 1.00 54.97 90 PRO A N 1
ATOM 652 C CA . PRO A 1 90 ? 13.507 21.040 -23.019 1.00 54.97 90 PRO A CA 1
ATOM 653 C C . PRO A 1 90 ? 14.625 21.422 -23.987 1.00 54.97 90 PRO A C 1
ATOM 655 O O . PRO A 1 90 ? 15.145 22.541 -23.946 1.00 54.97 90 PRO A O 1
ATOM 658 N N . CYS A 1 91 ? 15.055 20.474 -24.816 1.00 45.50 91 CYS A N 1
ATOM 659 C CA . CYS A 1 91 ? 16.008 20.750 -25.876 1.00 45.50 91 CYS A CA 1
ATOM 660 C C . CYS A 1 91 ? 15.363 21.768 -26.826 1.00 45.50 91 CYS A C 1
ATOM 662 O O . CYS A 1 91 ? 14.509 21.419 -27.635 1.00 45.50 91 CYS A O 1
ATOM 664 N N . HIS A 1 92 ? 15.791 23.031 -26.747 1.00 59.53 92 HIS A N 1
ATOM 665 C CA . HIS A 1 92 ? 15.401 24.139 -27.632 1.00 59.53 92 HIS A CA 1
ATOM 666 C C . HIS A 1 92 ? 15.953 23.985 -29.063 1.00 59.53 92 HIS A C 1
ATOM 668 O O . HIS A 1 92 ? 16.374 24.954 -29.695 1.00 59.53 92 HIS A O 1
ATOM 674 N N . ARG A 1 93 ? 16.007 22.765 -29.599 1.00 51.69 93 ARG A N 1
ATOM 675 C CA . ARG A 1 93 ? 16.406 22.546 -30.986 1.00 51.69 93 ARG A CA 1
ATOM 676 C C . ARG A 1 93 ? 15.672 21.350 -31.560 1.00 51.69 93 ARG A C 1
ATOM 678 O O . ARG A 1 93 ? 16.175 20.234 -31.599 1.00 51.69 93 ARG A O 1
ATOM 685 N N . ALA A 1 94 ? 14.464 21.626 -32.036 1.00 48.47 94 ALA A N 1
ATOM 686 C CA . ALA A 1 94 ? 13.872 20.824 -33.084 1.00 48.47 94 ALA A CA 1
ATOM 687 C C . ALA A 1 94 ? 14.849 20.776 -34.268 1.00 48.47 94 ALA A C 1
ATOM 689 O O . ALA A 1 94 ? 15.267 21.812 -34.786 1.00 48.47 94 ALA A O 1
ATOM 690 N N . CYS A 1 95 ? 15.200 19.574 -34.708 1.00 40.69 95 CYS A N 1
ATOM 691 C CA . CYS A 1 95 ? 15.483 19.343 -36.113 1.00 40.69 95 CYS A CA 1
ATOM 692 C C . CYS A 1 95 ? 14.978 17.947 -36.462 1.00 40.69 95 CYS A C 1
ATOM 694 O O . CYS A 1 95 ? 15.492 16.937 -35.984 1.00 40.69 95 CYS A O 1
ATOM 696 N N . ALA A 1 96 ? 13.902 17.934 -37.242 1.00 52.12 96 ALA A N 1
ATOM 697 C CA . ALA A 1 96 ? 13.237 16.758 -37.757 1.00 52.12 96 ALA A CA 1
ATOM 698 C C . ALA A 1 96 ? 14.200 15.897 -38.583 1.00 52.12 96 ALA A C 1
ATOM 700 O O . ALA A 1 96 ? 14.810 16.396 -39.528 1.00 52.12 96 ALA A O 1
ATOM 701 N N . ARG A 1 97 ? 14.274 14.595 -38.287 1.00 49.19 97 ARG A N 1
ATOM 702 C CA . ARG A 1 97 ? 14.642 13.576 -39.277 1.00 49.19 97 ARG A CA 1
ATOM 703 C C . ARG A 1 97 ? 13.750 12.354 -39.098 1.00 49.19 97 ARG A C 1
ATOM 705 O O . ARG A 1 97 ? 13.652 11.786 -38.017 1.00 49.19 97 ARG A O 1
ATOM 712 N N . SER A 1 98 ? 13.064 12.050 -40.189 1.00 48.47 98 SER A N 1
ATOM 713 C CA . SER A 1 98 ? 12.042 11.037 -40.402 1.00 48.47 98 SER A CA 1
ATOM 714 C C . SER A 1 98 ? 12.359 9.685 -39.763 1.00 48.47 98 SER A C 1
ATOM 716 O O . SER A 1 98 ? 13.393 9.091 -40.057 1.00 48.47 98 SER A O 1
ATOM 718 N N . LEU A 1 99 ? 11.423 9.156 -38.974 1.00 46.94 99 LEU A N 1
ATOM 719 C CA . LEU A 1 99 ? 11.312 7.719 -38.743 1.00 46.94 99 LEU A CA 1
ATOM 720 C C . LEU A 1 99 ? 10.097 7.236 -39.525 1.00 46.94 99 LEU A C 1
ATOM 722 O O . LEU A 1 99 ? 8.962 7.627 -39.256 1.00 46.94 99 LEU A O 1
ATOM 726 N N . GLY A 1 100 ? 10.380 6.460 -40.567 1.00 47.53 100 GLY A N 1
ATOM 727 C CA . GLY A 1 100 ? 9.371 5.816 -41.384 1.00 47.53 100 GLY A CA 1
ATOM 728 C C . GLY A 1 100 ? 8.512 4.850 -40.573 1.00 47.53 100 GLY A C 1
ATOM 729 O O . GLY A 1 100 ? 8.991 4.177 -39.665 1.00 47.53 100 GLY A O 1
ATOM 730 N N . GLY A 1 101 ? 7.242 4.788 -40.970 1.00 52.66 101 GLY A N 1
ATOM 731 C CA . GLY A 1 101 ? 6.454 3.561 -41.019 1.00 52.66 101 GLY A CA 1
ATOM 732 C C . GLY A 1 101 ? 6.348 2.752 -39.734 1.00 52.66 101 GLY A C 1
ATOM 733 O O . GLY A 1 101 ? 6.831 1.627 -39.681 1.00 52.66 101 GLY A O 1
ATOM 734 N N . ILE A 1 102 ? 5.607 3.259 -38.751 1.00 53.12 102 ILE A N 1
ATOM 735 C CA . ILE A 1 102 ? 4.919 2.387 -37.797 1.00 53.12 102 ILE A CA 1
ATOM 736 C C . ILE A 1 102 ? 3.494 2.917 -37.659 1.00 53.12 102 ILE A C 1
ATOM 738 O O . ILE A 1 102 ? 3.255 3.946 -37.032 1.00 53.12 102 ILE A O 1
ATOM 742 N N . GLN A 1 103 ? 2.551 2.239 -38.312 1.00 51.66 103 GLN A N 1
ATOM 743 C CA . GLN A 1 103 ? 1.122 2.457 -38.111 1.00 51.66 103 GLN A CA 1
ATOM 744 C C . GLN A 1 103 ? 0.804 2.037 -36.671 1.00 51.66 103 GLN A C 1
ATOM 746 O O . GLN A 1 103 ? 0.714 0.848 -36.371 1.00 51.66 103 GLN A O 1
ATOM 751 N N . LEU A 1 104 ? 0.671 3.007 -35.767 1.00 51.94 104 LEU A N 1
ATOM 752 C CA . LEU A 1 104 ? 0.115 2.759 -34.442 1.00 51.94 104 LEU A CA 1
ATOM 753 C C . LEU A 1 104 ? -1.377 2.478 -34.612 1.00 51.94 104 LEU A C 1
ATOM 755 O O . LEU A 1 104 ? -2.145 3.345 -35.029 1.00 51.94 104 LEU A O 1
ATOM 759 N N . CYS A 1 105 ? -1.772 1.243 -34.313 1.00 47.88 105 CYS A N 1
ATOM 760 C CA . CYS A 1 105 ? -3.164 0.826 -34.250 1.00 47.88 105 CYS A CA 1
ATOM 761 C C . CYS A 1 105 ? -3.916 1.765 -33.297 1.00 47.88 105 CYS A C 1
ATOM 763 O O . CYS A 1 105 ? -3.617 1.818 -32.104 1.00 47.88 105 CYS A O 1
ATOM 765 N N . SER A 1 106 ? -4.873 2.529 -33.821 1.00 51.88 106 SER A N 1
ATOM 766 C CA . SER A 1 106 ? -5.719 3.409 -33.020 1.00 51.88 106 SER A CA 1
ATOM 767 C C . SER A 1 106 ? -6.634 2.567 -32.128 1.00 51.88 106 SER A C 1
ATOM 769 O O . SER A 1 106 ? -7.648 2.051 -32.589 1.00 51.88 106 SER A O 1
ATOM 771 N N . SER A 1 107 ? -6.299 2.415 -30.848 1.00 53.16 107 SER A N 1
ATOM 772 C CA . SER A 1 107 ? -7.279 2.007 -29.839 1.00 53.16 107 SER A CA 1
ATOM 773 C C . SER A 1 107 ? -8.001 3.257 -29.339 1.00 53.16 107 SER A C 1
ATOM 775 O O . SER A 1 107 ? -7.359 4.188 -28.854 1.00 53.16 107 SER A O 1
ATOM 777 N N . GLY A 1 108 ? -9.319 3.267 -29.541 1.00 45.97 108 GLY A N 1
ATOM 778 C CA . GLY A 1 108 ? -10.230 4.401 -29.414 1.00 45.97 108 GLY A CA 1
ATOM 779 C C . GLY A 1 108 ? -10.217 5.159 -28.085 1.00 45.97 108 GLY A C 1
ATOM 780 O O . GLY A 1 108 ? -9.712 4.706 -27.059 1.00 45.97 108 GLY A O 1
ATOM 781 N N . GLY A 1 109 ? -10.775 6.366 -28.176 1.00 40.06 109 GLY A N 1
ATOM 782 C CA . GLY A 1 109 ? -10.734 7.410 -27.166 1.00 40.06 109 GLY A CA 1
ATOM 783 C C . GLY A 1 109 ? -11.456 7.083 -25.864 1.00 40.06 109 GLY A C 1
ATOM 784 O O . GLY A 1 109 ? -12.407 6.309 -25.814 1.00 40.06 109 GLY A O 1
ATOM 785 N N . TRP A 1 110 ? -10.983 7.736 -24.809 1.00 44.50 110 TRP A N 1
ATOM 786 C CA . TRP A 1 110 ? -11.633 7.789 -23.511 1.00 44.50 110 TRP A CA 1
ATOM 787 C C . TRP A 1 110 ? -12.320 9.150 -23.438 1.00 44.50 110 TRP A C 1
ATOM 789 O O . TRP A 1 110 ? -11.648 10.179 -23.382 1.00 44.50 110 TRP A O 1
ATOM 799 N N . THR A 1 111 ? -13.647 9.170 -23.511 1.00 47.91 111 THR A N 1
ATOM 800 C CA . THR A 1 111 ? -14.434 10.352 -23.145 1.00 47.91 111 THR A CA 1
ATOM 801 C C . THR A 1 111 ? -14.683 10.324 -21.642 1.00 47.91 111 THR A C 1
ATOM 803 O O . THR A 1 111 ? -15.021 9.271 -21.098 1.00 47.91 111 THR A O 1
ATOM 806 N N . ALA A 1 112 ? -14.460 11.475 -21.008 1.00 42.31 112 ALA A N 1
ATOM 807 C CA . ALA A 1 112 ? -14.783 11.760 -19.613 1.00 42.31 112 ALA A CA 1
ATOM 808 C C . ALA A 1 112 ? -16.298 11.818 -19.367 1.00 42.31 112 ALA A C 1
ATOM 810 O O . ALA A 1 112 ? -17.037 12.100 -20.339 1.00 42.31 112 ALA A O 1
#

Secondary structure (DSSP, 8-state):
--------PPPTTPPPTTEEEEE-TTSSSEEEEE-----TTT--SS-GGG----TTTS-SPPPTTT--SSS-SSGGG-TTSPPPPPPPPP-S--------------PPP---

Sequence (112 aa):
MLLSGVKAEQPANAPYPGSVTTASPTGIRPVTAYHSARCVKCLGDHGTAQCTRNKDTDGPPACVLCKQKGHTANYLGCPRAPRPPPPERPCHRACARSLGGIQLCSSGGWTA

Foldseek 3Di:
DDPPDDDPDDPPPDPDVQWDFDQDPVNPGTDTDGGQAAQQQARDRDHVVPDPDDPVPPAEYQAPQPRDGDDHVPQPPDPRRDDPDDPDDPPPDDDDDDDDDDPDDDDDDDDD